Protein AF-U7H402-F1 (afdb_monomer_lite)

Sequence (166 aa):
MFRTLKTGIFAFTALFTFLVVYSQSVSVSAEENVSLPPEVEAINKHPATAKPVNFDSENIDHYRTIAAELGMDYDKSYGYREWADSKRQNEIGIAGHYEMLNFSTEGDPDDQQAMYASMREPHHWESFYFSNHDVTMLYVIKPAEAGRSLVKIIKVERGRVPEIHQ

Radius of gyration: 26.6 Å; chains: 1; bounding box: 79×74×59 Å

Secondary structure (DSSP, 8-state):
-----S-TTSSSHHHHHHHHHHHSS---------PPPHHHHHHHHS-SSS------GGGHHHHHHHHHHTT--TT-EEEHHHHHHHHHHTTTT-TTSEEEEEETTTT-TT-HHHHHHHTTSSSEEEEEEETTTTEEEEEEEEEEGGGEEEEEEEEEEES--S-TT-

Foldseek 3Di:
DDDDDDDPPPPPVVVVVVVVVVVPVPPPPPPVPPPQDPLLVLCQVDQLQEDRADADPVCVVVQQVLQVVLVHGQVDWDWPVRVVVSCVVSVFQPPPQKDWLAWSNHRPPVPPVSVVVQVPDQWTKTWMQRNVSQKIWIWIWGADPPRTIIIHTRGMGGHDDSPSRD

Structure (mmCIF, N/CA/C/O backbone):
data_AF-U7H402-F1
#
_entry.id   AF-U7H402-F1
#
loop_
_atom_site.group_PDB
_atom_site.id
_atom_site.type_symbol
_atom_site.label_atom_id
_atom_site.label_alt_id
_atom_site.label_comp_id
_atom_site.label_asym_id
_atom_site.label_entity_id
_atom_site.label_seq_id
_atom_site.pdbx_PDB_ins_code
_atom_site.Cartn_x
_atom_site.Cartn_y
_atom_site.Cartn_z
_atom_site.occupancy
_atom_site.B_iso_or_equiv
_atom_site.auth_seq_id
_atom_site.auth_comp_id
_atom_site.auth_asym_id
_atom_site.auth_atom_id
_atom_site.pdbx_PDB_model_num
ATOM 1 N N . MET A 1 1 ? -56.990 54.861 -44.022 1.00 43.84 1 MET A N 1
ATOM 2 C CA . MET A 1 1 ? -57.440 54.408 -42.689 1.00 43.84 1 MET A CA 1
ATOM 3 C C . MET A 1 1 ? -57.203 52.900 -42.616 1.00 43.84 1 MET A C 1
ATOM 5 O O . MET A 1 1 ? -57.560 52.223 -43.567 1.00 43.84 1 MET A O 1
ATOM 9 N N . PHE A 1 2 ? -56.507 52.444 -41.566 1.00 41.03 2 PHE A N 1
ATOM 10 C CA . PHE A 1 2 ? -56.063 51.073 -41.234 1.00 41.03 2 PHE A CA 1
ATOM 11 C C . PHE A 1 2 ? -55.115 50.326 -42.199 1.00 41.03 2 PHE A C 1
ATOM 13 O O . PHE A 1 2 ? -55.514 49.506 -43.018 1.00 41.03 2 PHE A O 1
ATOM 20 N N . ARG A 1 3 ? -53.807 50.551 -41.995 1.00 45.31 3 ARG A N 1
ATOM 21 C CA . ARG A 1 3 ? -52.738 49.566 -42.220 1.00 45.31 3 ARG A CA 1
ATOM 22 C C . ARG A 1 3 ? -52.278 49.064 -40.849 1.00 45.31 3 ARG A C 1
ATOM 24 O O . ARG A 1 3 ? -51.600 49.808 -40.153 1.00 45.31 3 ARG A O 1
ATOM 31 N N . THR A 1 4 ? -52.591 47.828 -40.488 1.00 52.97 4 THR A N 1
ATOM 32 C CA . THR A 1 4 ? -51.906 47.102 -39.406 1.00 52.97 4 THR A CA 1
ATOM 33 C C . THR A 1 4 ? -51.978 45.615 -39.702 1.00 52.97 4 THR A C 1
ATOM 35 O O . THR A 1 4 ? -52.892 44.921 -39.277 1.00 52.97 4 THR A O 1
ATOM 38 N N . LEU A 1 5 ? -50.999 45.112 -40.445 1.00 51.28 5 LEU A N 1
ATOM 39 C CA . LEU A 1 5 ? -50.594 43.720 -40.331 1.00 51.28 5 LEU A CA 1
ATOM 40 C C . LEU A 1 5 ? -49.169 43.591 -40.863 1.00 51.28 5 LEU A C 1
ATOM 42 O O . LEU A 1 5 ? -48.853 44.174 -41.897 1.00 51.28 5 LEU A O 1
ATOM 46 N N . LYS A 1 6 ? -48.378 42.756 -40.186 1.00 50.31 6 LYS A N 1
ATOM 47 C CA . LYS A 1 6 ? -47.004 42.332 -40.508 1.00 50.31 6 LYS A CA 1
ATOM 48 C C . LYS A 1 6 ? -45.884 43.214 -39.960 1.00 50.31 6 LYS A C 1
ATOM 50 O O . LYS A 1 6 ? -45.284 43.970 -40.706 1.00 50.31 6 LYS A O 1
ATOM 55 N N . THR A 1 7 ? -45.517 42.961 -38.704 1.00 47.94 7 THR A N 1
ATOM 56 C CA . THR A 1 7 ? -44.094 42.820 -38.308 1.00 47.94 7 THR A CA 1
ATOM 57 C C . THR A 1 7 ? -43.915 42.134 -36.944 1.00 47.94 7 THR A C 1
ATOM 59 O O . THR A 1 7 ? -42.900 42.295 -36.285 1.00 47.94 7 THR A O 1
ATOM 62 N N . GLY A 1 8 ? -44.866 41.294 -36.519 1.00 47.16 8 GLY A N 1
ATOM 63 C CA . GLY A 1 8 ? -44.755 40.491 -35.289 1.00 47.16 8 GLY A CA 1
ATOM 64 C C . GLY A 1 8 ? -43.986 39.172 -35.446 1.00 47.16 8 GLY A C 1
ATOM 65 O O . GLY A 1 8 ? -44.251 38.244 -34.696 1.00 47.16 8 GLY A O 1
ATOM 66 N N . ILE A 1 9 ? -43.107 39.039 -36.448 1.00 50.56 9 ILE A N 1
ATOM 67 C CA . ILE A 1 9 ? -42.429 37.762 -36.773 1.00 50.56 9 ILE A CA 1
ATOM 68 C C . ILE A 1 9 ? -40.892 37.870 -36.712 1.00 50.56 9 ILE A C 1
ATOM 70 O O . ILE A 1 9 ? -40.208 36.856 -36.713 1.00 50.56 9 ILE A O 1
ATOM 74 N N . PHE A 1 10 ? -40.317 39.069 -36.567 1.00 45.28 10 PHE A N 1
ATOM 75 C CA . PHE A 1 10 ? -38.852 39.229 -36.575 1.00 45.28 10 PHE A CA 1
ATOM 76 C C . PHE A 1 10 ? -38.174 39.227 -35.198 1.00 45.28 10 PHE A C 1
ATOM 78 O O . PHE A 1 10 ? -36.953 39.152 -35.134 1.00 45.28 10 PHE A O 1
ATOM 85 N N . ALA A 1 11 ? -38.926 39.268 -34.095 1.00 46.28 11 ALA A N 1
ATOM 86 C CA . ALA A 1 11 ? -38.333 39.303 -32.753 1.00 46.28 11 ALA A CA 1
ATOM 87 C C . ALA A 1 11 ? -38.105 37.913 -32.127 1.00 46.28 11 ALA A C 1
ATOM 89 O O . ALA A 1 11 ? -37.364 37.800 -31.156 1.00 46.28 11 ALA A O 1
ATOM 90 N N . PHE A 1 12 ? -38.711 36.850 -32.668 1.00 44.12 12 PHE A N 1
ATOM 91 C CA . PHE A 1 12 ? -38.660 35.520 -32.042 1.00 44.12 12 PHE A CA 1
ATOM 92 C C . PHE A 1 12 ? -37.493 34.642 -32.516 1.00 44.12 12 PHE A C 1
ATOM 94 O O . PHE A 1 12 ? -37.077 33.734 -31.804 1.00 44.12 12 PHE A O 1
ATOM 101 N N . THR A 1 13 ? -36.919 34.916 -33.688 1.00 46.34 13 THR A N 1
ATOM 102 C CA . THR A 1 13 ? -35.837 34.100 -34.264 1.00 46.34 13 THR A CA 1
ATOM 103 C C . THR A 1 13 ? -34.435 34.512 -33.817 1.00 46.34 13 THR A C 1
ATOM 105 O O . THR A 1 13 ? -33.534 33.683 -33.878 1.00 46.34 13 THR A O 1
ATOM 108 N N . ALA A 1 14 ? -34.234 35.734 -33.314 1.00 46.38 14 ALA A N 1
ATOM 109 C CA . ALA A 1 14 ? -32.926 36.176 -32.816 1.00 46.38 14 ALA A CA 1
ATOM 110 C C . ALA A 1 14 ? -32.621 35.687 -31.386 1.00 46.38 14 ALA A C 1
ATOM 112 O O . ALA A 1 14 ? -31.459 35.515 -31.030 1.00 46.38 14 ALA A O 1
ATOM 113 N N . LEU A 1 15 ? -33.651 35.427 -30.570 1.00 44.62 15 LEU A N 1
ATOM 114 C CA . LEU A 1 15 ? -33.463 34.972 -29.188 1.00 44.62 15 LEU A CA 1
ATOM 115 C C . LEU A 1 15 ? -33.188 33.459 -29.098 1.00 44.62 15 LEU A C 1
ATOM 117 O O . LEU A 1 15 ? -32.537 33.002 -28.164 1.00 44.62 15 LEU A O 1
ATOM 121 N N . PHE A 1 16 ? -33.641 32.679 -30.086 1.00 44.91 16 PHE A N 1
ATOM 122 C CA . PHE A 1 16 ? -33.483 31.221 -30.078 1.00 44.91 16 PHE A CA 1
ATOM 123 C C . PHE A 1 16 ? -32.105 30.761 -30.577 1.00 44.91 16 PHE A C 1
ATOM 125 O O . PHE A 1 16 ? -31.558 29.786 -30.070 1.00 44.91 16 PHE A O 1
ATOM 132 N N . THR A 1 17 ? -31.485 31.481 -31.515 1.00 47.12 17 THR A N 1
ATOM 133 C CA . THR A 1 17 ? -30.129 31.164 -31.996 1.00 47.12 17 THR A CA 1
ATOM 134 C C . THR A 1 17 ? -29.039 31.546 -30.999 1.00 47.12 17 THR A C 1
ATOM 136 O O . THR A 1 17 ? -28.013 30.873 -30.952 1.00 47.12 17 THR A O 1
ATOM 139 N N . PHE A 1 18 ? -29.266 32.545 -30.140 1.00 43.88 18 PHE A N 1
ATOM 140 C CA . PHE A 1 18 ? -28.313 32.877 -29.076 1.00 43.88 18 PHE A CA 1
ATOM 141 C C . PHE A 1 18 ? -28.279 31.819 -27.962 1.00 43.88 18 PHE A C 1
ATOM 143 O O . PHE A 1 18 ? -27.220 31.563 -27.394 1.00 43.88 18 PHE A O 1
ATOM 150 N N . LEU A 1 19 ? -29.405 31.144 -27.693 1.00 44.47 19 LEU A N 1
ATOM 151 C CA . LEU A 1 19 ? -29.459 30.061 -26.705 1.00 44.47 19 LEU A CA 1
ATOM 152 C C . LEU A 1 19 ? -28.814 28.763 -27.210 1.00 44.47 19 LEU A C 1
ATOM 154 O O . LEU A 1 19 ? -28.164 28.065 -26.436 1.00 44.47 19 LEU A O 1
ATOM 158 N N . VAL A 1 20 ? -28.928 28.457 -28.507 1.00 48.69 20 VAL A N 1
ATOM 159 C CA . VAL A 1 20 ? -28.306 27.250 -29.079 1.00 48.69 20 VAL A CA 1
ATOM 160 C C . VAL A 1 20 ? -26.780 27.387 -29.136 1.00 48.69 20 VAL A C 1
ATOM 162 O O . VAL A 1 20 ? -26.079 26.436 -28.794 1.00 48.69 20 VAL A O 1
ATOM 165 N N . VAL A 1 21 ? -26.248 28.574 -29.453 1.00 46.25 21 VAL A N 1
ATOM 166 C CA . VAL A 1 21 ? -24.789 28.802 -29.510 1.00 46.25 21 VAL A CA 1
ATOM 167 C C . VAL A 1 21 ? -24.144 28.824 -28.116 1.00 46.25 21 VAL A C 1
ATOM 169 O O . VAL A 1 21 ? -23.007 28.386 -27.976 1.00 46.25 21 VAL A O 1
ATOM 172 N N . TYR A 1 22 ? -24.867 29.236 -27.067 1.00 43.47 22 TYR A N 1
ATOM 173 C CA . TYR A 1 22 ? -24.371 29.138 -25.685 1.00 43.47 22 TYR A CA 1
ATOM 174 C C . TYR A 1 22 ? -24.471 27.721 -25.097 1.00 43.47 22 TYR A C 1
ATOM 176 O O . TYR A 1 22 ? -23.743 27.387 -24.168 1.00 43.47 22 TYR A O 1
ATOM 184 N N . SER A 1 23 ? -25.353 26.873 -25.638 1.00 42.12 23 SER A N 1
ATOM 185 C CA . SER A 1 23 ? -25.500 25.482 -25.183 1.00 42.12 23 SER A CA 1
ATOM 186 C C . SER A 1 23 ? -24.446 24.522 -25.750 1.00 42.12 23 SER A C 1
ATOM 188 O O . SER A 1 23 ? -24.319 23.408 -25.253 1.00 42.12 23 SER A O 1
ATOM 190 N N . GLN A 1 24 ? -23.676 24.940 -26.763 1.00 40.41 24 GLN A N 1
ATOM 191 C CA . GLN A 1 24 ? -22.665 24.098 -27.423 1.00 40.41 24 GLN A CA 1
ATOM 192 C C . GLN A 1 24 ? -21.211 24.446 -27.069 1.00 40.41 24 GLN A C 1
ATOM 194 O O . GLN A 1 24 ? -20.292 23.814 -27.578 1.00 40.41 24 GLN A O 1
ATOM 199 N N . SER A 1 25 ? -20.976 25.402 -26.169 1.00 41.66 25 SER A N 1
ATOM 200 C CA . SER A 1 25 ? -19.637 25.718 -25.646 1.00 41.66 25 SER A CA 1
ATOM 201 C C . SER A 1 25 ? -19.358 25.128 -24.258 1.00 41.66 25 SER A C 1
ATOM 203 O O . SER A 1 25 ? -18.283 25.346 -23.707 1.00 41.66 25 SER A O 1
ATOM 205 N N . VAL A 1 26 ? -20.275 24.316 -23.720 1.00 42.66 26 VAL A N 1
ATOM 206 C CA . VAL A 1 26 ? -20.035 23.468 -22.538 1.00 42.66 26 VAL A CA 1
ATOM 207 C C . VAL A 1 26 ? -20.035 21.998 -22.958 1.00 42.66 26 VAL A C 1
ATOM 209 O O . VAL A 1 26 ? -20.666 21.141 -22.355 1.00 42.66 26 VAL A O 1
ATOM 212 N N . SER A 1 27 ? -19.299 21.681 -24.018 1.00 39.09 27 SER A N 1
ATOM 213 C CA . SER A 1 27 ? -18.596 20.403 -24.057 1.00 39.09 27 SER A CA 1
ATOM 214 C C . SER A 1 27 ? -17.209 20.685 -23.516 1.00 39.09 27 SER A C 1
ATOM 216 O O . SER A 1 27 ? -16.236 20.820 -24.253 1.00 39.09 27 SER A O 1
ATOM 218 N N . VAL A 1 28 ? -17.155 20.846 -22.193 1.00 37.97 28 VAL A N 1
ATOM 219 C CA . VAL A 1 28 ? -15.931 20.651 -21.430 1.00 37.97 28 VAL A CA 1
ATOM 220 C C . VAL A 1 28 ? -15.570 19.187 -21.654 1.00 37.97 28 VAL A C 1
ATOM 222 O O . VAL A 1 28 ? -15.952 18.306 -20.899 1.00 37.97 28 VAL A O 1
ATOM 225 N N . SER A 1 29 ? -14.849 18.930 -22.742 1.00 41.25 29 SER A N 1
ATOM 226 C CA . SER A 1 29 ? -13.904 17.828 -22.820 1.00 41.25 29 SER A CA 1
ATOM 227 C C . SER A 1 29 ? -12.760 18.163 -21.862 1.00 41.25 29 SER A C 1
ATOM 229 O O . SER A 1 29 ? -11.624 18.374 -22.272 1.00 41.25 29 SER A O 1
ATOM 231 N N . ALA A 1 30 ? -13.081 18.264 -20.574 1.00 41.62 30 ALA A N 1
ATOM 232 C CA . ALA A 1 30 ? -12.185 17.778 -19.557 1.00 41.62 30 ALA A CA 1
ATOM 233 C C . ALA A 1 30 ? -12.470 16.274 -19.490 1.00 41.62 30 ALA A C 1
ATOM 235 O O . ALA A 1 30 ? -13.040 15.773 -18.531 1.00 41.62 30 ALA A O 1
ATOM 236 N N . GLU A 1 31 ? -12.015 15.539 -20.506 1.00 42.56 31 GLU A N 1
ATOM 237 C CA . GLU A 1 31 ? -11.135 14.438 -20.139 1.00 42.56 31 GLU A CA 1
ATOM 238 C C . GLU A 1 31 ? -9.963 15.137 -19.457 1.00 42.56 31 GLU A C 1
ATOM 240 O O . GLU A 1 31 ? -8.989 15.565 -20.080 1.00 42.56 31 GLU A O 1
ATOM 245 N N . GLU A 1 32 ? -10.151 15.417 -18.168 1.00 43.22 32 GLU A N 1
ATOM 246 C CA . GLU A 1 32 ? -9.051 15.603 -17.263 1.00 43.22 32 GLU A CA 1
ATOM 247 C C . GLU A 1 32 ? -8.252 14.328 -17.496 1.00 43.22 32 GLU A C 1
ATOM 249 O O . GLU A 1 32 ? -8.683 13.233 -17.142 1.00 43.22 32 GLU A O 1
ATOM 254 N N . ASN A 1 33 ? -7.163 14.437 -18.259 1.00 43.97 33 ASN A N 1
ATOM 255 C CA . ASN A 1 33 ? -6.127 13.430 -18.231 1.00 43.97 33 ASN A CA 1
ATOM 256 C C . ASN A 1 33 ? -5.675 13.462 -16.780 1.00 43.97 33 ASN A C 1
ATOM 258 O O . ASN A 1 33 ? -4.780 14.236 -16.430 1.00 43.97 33 ASN A O 1
ATOM 262 N N . VAL A 1 34 ? -6.371 12.719 -15.920 1.00 52.44 34 VAL A N 1
ATOM 263 C CA . VAL A 1 34 ? -5.950 12.524 -14.555 1.00 52.44 34 VAL A CA 1
ATOM 264 C C . VAL A 1 34 ? -4.708 11.682 -14.712 1.00 52.44 34 VAL A C 1
ATOM 266 O O . VAL A 1 34 ? -4.757 10.467 -14.894 1.00 52.44 34 VAL A O 1
ATOM 269 N N . SER A 1 35 ? -3.585 12.389 -14.823 1.00 65.62 35 SER A N 1
ATOM 270 C CA . SER A 1 35 ? -2.279 11.785 -14.953 1.00 65.62 35 SER A CA 1
ATOM 271 C C . SER A 1 35 ? -2.174 10.806 -13.805 1.00 65.62 35 SER A C 1
ATOM 273 O O . SER A 1 35 ? -2.325 11.194 -12.642 1.00 65.62 35 SER A O 1
ATOM 275 N N . LEU A 1 36 ? -1.951 9.539 -14.144 1.00 68.94 36 LEU A N 1
ATOM 276 C CA . LEU A 1 36 ? -1.727 8.510 -13.149 1.00 68.94 36 LEU A CA 1
ATOM 277 C C . LEU A 1 36 ? -0.650 9.007 -12.175 1.00 68.94 36 LEU A C 1
ATOM 279 O O . LEU A 1 36 ? 0.299 9.678 -12.606 1.00 68.94 36 LEU A O 1
ATOM 283 N N . PRO A 1 37 ? -0.768 8.697 -10.873 1.00 76.81 37 PRO A N 1
ATOM 284 C CA . PRO A 1 37 ? 0.314 8.962 -9.947 1.00 76.81 37 P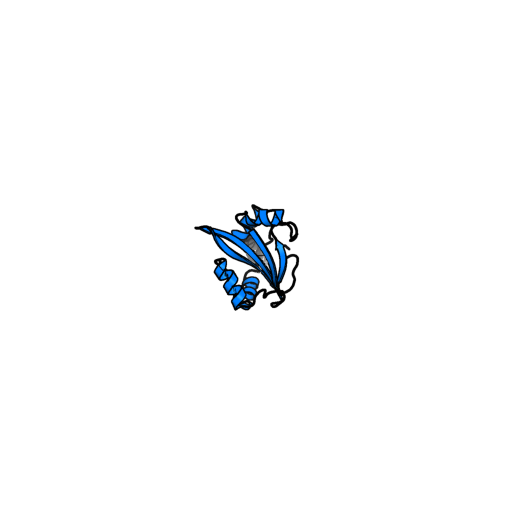RO A CA 1
ATOM 285 C C . PRO A 1 37 ? 1.617 8.389 -10.521 1.00 76.81 37 PRO A C 1
ATOM 287 O O . PRO A 1 37 ? 1.584 7.281 -11.068 1.00 76.81 37 PRO A O 1
ATOM 290 N N . PRO A 1 38 ? 2.764 9.080 -10.390 1.00 79.38 38 PRO A N 1
ATOM 291 C CA . PRO A 1 38 ? 4.028 8.625 -10.971 1.00 79.38 38 PRO A CA 1
ATOM 292 C C . PRO A 1 38 ? 4.390 7.188 -10.580 1.00 79.38 38 PRO A C 1
ATOM 294 O O . PRO A 1 38 ? 5.004 6.460 -11.353 1.00 79.38 38 PRO A O 1
ATOM 297 N N . GLU A 1 39 ? 3.982 6.760 -9.382 1.00 76.81 39 GLU A N 1
ATOM 298 C CA . GLU A 1 39 ? 4.140 5.383 -8.927 1.00 76.81 39 GLU A CA 1
ATOM 299 C C . GLU A 1 39 ? 3.309 4.376 -9.734 1.00 76.81 39 GLU A C 1
ATOM 301 O O . GLU A 1 39 ? 3.815 3.314 -10.082 1.00 76.81 39 GLU A O 1
ATOM 306 N N . VAL A 1 40 ? 2.060 4.710 -10.062 1.00 75.62 40 VAL A N 1
ATOM 307 C CA . VAL A 1 40 ? 1.179 3.861 -10.876 1.00 75.62 40 VAL A CA 1
ATOM 308 C C . VAL A 1 40 ? 1.676 3.809 -12.319 1.00 75.62 40 VAL A C 1
ATOM 310 O O . VAL A 1 40 ? 1.728 2.735 -12.913 1.00 75.62 40 VAL A O 1
ATOM 313 N N . GLU A 1 41 ? 2.103 4.947 -12.873 1.00 77.31 41 GLU A N 1
ATOM 314 C CA . GLU A 1 41 ? 2.706 4.997 -14.208 1.00 77.31 41 GLU A CA 1
ATOM 315 C C . GLU A 1 41 ? 3.973 4.129 -14.278 1.00 77.31 41 GLU A C 1
ATOM 317 O O . GLU A 1 41 ? 4.146 3.355 -15.220 1.00 77.31 41 GLU A O 1
ATOM 322 N N . ALA A 1 42 ? 4.836 4.197 -13.258 1.00 70.88 42 ALA A N 1
ATOM 323 C CA . ALA A 1 42 ? 6.056 3.397 -13.188 1.00 70.88 42 ALA A CA 1
ATOM 324 C C . ALA A 1 42 ? 5.773 1.889 -13.101 1.00 70.88 42 ALA A C 1
ATOM 326 O O . ALA A 1 42 ? 6.407 1.123 -13.832 1.00 70.88 42 ALA A O 1
ATOM 327 N N . ILE A 1 43 ? 4.807 1.476 -12.270 1.00 71.25 43 ILE A N 1
ATOM 328 C CA . ILE A 1 43 ? 4.354 0.078 -12.175 1.00 71.25 43 ILE A CA 1
ATOM 329 C C . ILE A 1 43 ? 3.834 -0.406 -13.535 1.00 71.25 43 ILE A C 1
ATOM 331 O O . ILE A 1 43 ? 4.219 -1.471 -14.008 1.00 71.25 43 ILE A O 1
ATOM 335 N N . ASN A 1 44 ? 2.999 0.395 -14.201 1.00 71.50 44 ASN A N 1
ATOM 336 C CA . ASN A 1 44 ? 2.375 0.006 -15.467 1.00 71.50 44 ASN A CA 1
ATOM 337 C C . ASN A 1 44 ? 3.351 0.024 -16.655 1.00 71.50 44 ASN A C 1
ATOM 339 O O . ASN A 1 44 ? 3.134 -0.680 -17.640 1.00 71.50 44 ASN A O 1
ATOM 343 N N . LYS A 1 45 ? 4.436 0.803 -16.577 1.00 67.94 45 LYS A N 1
ATOM 344 C CA . LYS A 1 45 ? 5.488 0.865 -17.604 1.00 67.94 45 LYS A CA 1
ATOM 345 C C . LYS A 1 45 ? 6.464 -0.310 -17.533 1.00 67.94 45 LYS A C 1
ATOM 347 O O . LYS A 1 45 ? 6.999 -0.726 -18.561 1.00 67.94 45 LYS A O 1
ATOM 352 N N . HIS A 1 46 ? 6.707 -0.822 -16.332 1.00 59.00 46 HIS A N 1
ATOM 353 C CA . HIS A 1 46 ? 7.590 -1.954 -16.080 1.00 59.00 46 HIS A CA 1
ATOM 354 C C . HIS A 1 46 ? 6.853 -2.991 -15.231 1.00 59.00 46 HIS A C 1
ATOM 356 O O . HIS A 1 46 ? 7.200 -3.168 -14.068 1.00 59.00 46 HIS A O 1
ATOM 362 N N . PRO A 1 47 ? 5.816 -3.656 -15.771 1.00 56.31 47 PRO A N 1
ATOM 363 C CA . PRO A 1 47 ? 5.139 -4.695 -15.025 1.00 56.31 47 PRO A CA 1
ATOM 364 C C . PRO A 1 47 ? 6.102 -5.880 -14.902 1.00 56.31 47 PRO A C 1
ATOM 366 O O . PRO A 1 47 ? 6.203 -6.687 -15.830 1.00 56.31 47 PRO A O 1
ATOM 369 N N . ALA A 1 48 ? 6.821 -6.000 -13.780 1.00 49.72 48 ALA A N 1
ATOM 370 C CA . ALA A 1 48 ? 7.320 -7.299 -13.336 1.00 49.72 48 ALA A CA 1
ATOM 371 C C . ALA A 1 48 ? 6.111 -8.211 -13.292 1.00 49.72 48 ALA A C 1
ATOM 373 O O . ALA A 1 48 ? 5.330 -8.125 -12.347 1.00 49.72 48 ALA A O 1
ATOM 374 N N . THR A 1 49 ? 5.934 -9.047 -14.316 1.00 49.75 49 THR A N 1
ATOM 375 C CA . THR A 1 49 ? 5.109 -10.254 -14.224 1.00 49.75 49 THR A CA 1
ATOM 376 C C . THR A 1 49 ? 3.762 -10.018 -13.541 1.00 49.75 49 THR A C 1
ATOM 378 O O . THR A 1 49 ? 3.391 -10.772 -12.659 1.00 49.75 49 THR A O 1
ATOM 381 N N . ALA A 1 50 ? 3.066 -8.917 -13.821 1.00 55.28 50 ALA A N 1
ATOM 382 C CA . ALA A 1 50 ? 1.828 -8.614 -13.122 1.00 55.28 50 ALA A CA 1
ATOM 383 C C . ALA A 1 50 ? 0.879 -7.808 -13.995 1.00 55.28 50 ALA A C 1
ATOM 385 O O . ALA A 1 50 ? 1.296 -7.005 -14.833 1.00 55.28 50 ALA A O 1
ATOM 386 N N . LYS A 1 51 ? -0.422 -8.026 -13.781 1.00 58.91 51 LYS A N 1
ATOM 387 C CA . LYS A 1 51 ? -1.462 -7.204 -14.395 1.00 58.91 51 LYS A CA 1
ATOM 388 C C . LYS A 1 51 ? -1.222 -5.732 -14.024 1.00 58.91 51 LYS A C 1
ATOM 390 O O . LYS A 1 51 ? -0.863 -5.460 -12.874 1.00 58.91 51 LYS A O 1
ATOM 395 N N . PRO A 1 52 ? -1.452 -4.787 -14.954 1.00 64.06 52 PRO A N 1
ATOM 396 C CA . PRO A 1 52 ? -1.423 -3.367 -14.642 1.00 64.06 52 PRO A CA 1
ATOM 397 C C . PRO A 1 52 ? -2.262 -3.050 -13.400 1.00 64.06 52 PRO A C 1
ATOM 399 O O . PRO A 1 52 ? -3.311 -3.654 -13.153 1.00 64.06 52 PRO A O 1
ATOM 402 N N . VAL A 1 53 ? -1.808 -2.086 -12.613 1.00 71.75 53 VAL A N 1
ATOM 403 C CA . VAL A 1 53 ? -2.624 -1.511 -11.550 1.00 71.75 53 VAL A CA 1
ATOM 404 C C . VAL A 1 53 ? -3.594 -0.550 -12.227 1.00 71.75 53 VAL A C 1
ATOM 406 O O . VAL A 1 53 ? -3.176 0.496 -12.731 1.00 71.75 53 VAL A O 1
ATOM 409 N N . ASN A 1 54 ? -4.884 -0.900 -12.262 1.00 72.19 54 ASN A N 1
ATOM 410 C CA . ASN A 1 54 ? -5.906 0.107 -12.530 1.00 72.19 54 ASN A CA 1
ATOM 411 C C . ASN A 1 54 ? -5.884 1.098 -11.366 1.00 72.19 54 ASN A C 1
ATOM 413 O O . ASN A 1 54 ? -5.771 0.670 -10.221 1.00 72.19 54 ASN A O 1
ATOM 417 N N . PHE A 1 55 ? -5.976 2.394 -11.620 1.00 74.38 55 PHE A N 1
ATOM 418 C CA . PHE A 1 55 ? -6.018 3.414 -10.581 1.00 74.38 55 PHE A CA 1
ATOM 419 C C . PHE A 1 55 ? -7.180 4.344 -10.865 1.00 74.38 55 PHE A C 1
ATOM 421 O O . PHE A 1 55 ? -7.159 5.097 -11.834 1.00 74.38 55 PHE A O 1
ATOM 428 N N . ASP A 1 56 ? -8.181 4.268 -9.997 1.00 79.81 56 ASP A N 1
ATOM 429 C CA . ASP A 1 56 ? -9.320 5.163 -10.044 1.00 79.81 56 ASP A CA 1
ATOM 430 C C . ASP A 1 56 ? -9.003 6.406 -9.214 1.00 79.81 56 ASP A C 1
ATOM 432 O O . ASP A 1 56 ? -8.985 6.367 -7.978 1.00 79.81 56 ASP A O 1
ATOM 436 N N . SER A 1 57 ? -8.699 7.496 -9.910 1.00 80.44 57 SER A N 1
ATOM 437 C CA . SER A 1 57 ? -8.424 8.785 -9.291 1.00 80.44 57 SER A CA 1
ATOM 438 C C . SER A 1 57 ? -9.641 9.409 -8.616 1.00 80.44 57 SER A C 1
ATOM 440 O O . SER A 1 57 ? -9.466 10.250 -7.735 1.00 80.44 57 SER A O 1
ATOM 442 N N . GLU A 1 58 ? -10.858 9.010 -8.993 1.00 85.94 58 GLU A N 1
ATOM 443 C CA . GLU A 1 58 ? -12.091 9.529 -8.394 1.00 85.94 58 GLU A CA 1
ATOM 444 C C . GLU A 1 58 ? -12.253 9.038 -6.944 1.00 85.94 58 GLU A C 1
ATOM 446 O O . GLU A 1 58 ? -12.851 9.722 -6.115 1.00 85.94 58 GLU A O 1
ATOM 451 N N . ASN A 1 59 ? -11.620 7.910 -6.594 1.00 88.12 59 ASN A N 1
ATOM 452 C CA . ASN A 1 59 ? -11.673 7.312 -5.256 1.00 88.12 59 ASN A CA 1
ATOM 453 C C . ASN A 1 59 ? -10.547 7.769 -4.314 1.00 88.12 59 ASN A C 1
ATOM 455 O O . ASN A 1 59 ? -10.424 7.241 -3.209 1.00 88.12 59 ASN A O 1
ATOM 459 N N . ILE A 1 60 ? -9.723 8.754 -4.689 1.00 90.38 60 ILE A N 1
ATOM 460 C CA . ILE A 1 60 ? -8.604 9.203 -3.839 1.00 90.38 60 ILE A CA 1
ATOM 461 C C . ILE A 1 60 ? -9.084 9.662 -2.457 1.00 90.38 60 ILE A C 1
ATOM 463 O O . ILE A 1 60 ? -8.471 9.310 -1.449 1.00 90.38 60 ILE A O 1
ATOM 467 N N . ASP A 1 61 ? -10.175 10.425 -2.385 1.00 93.19 61 ASP A N 1
ATOM 468 C CA . ASP A 1 61 ? -10.692 10.904 -1.098 1.00 93.19 61 ASP A CA 1
ATOM 469 C C . ASP A 1 61 ? -11.219 9.755 -0.230 1.00 93.19 61 ASP A C 1
ATOM 471 O O . ASP A 1 61 ? -11.005 9.751 0.982 1.00 93.19 61 ASP A O 1
ATOM 475 N N . HIS A 1 62 ? -11.806 8.729 -0.852 1.00 93.00 62 HIS A N 1
ATOM 476 C CA . HIS A 1 62 ? -12.192 7.488 -0.176 1.00 93.00 62 HIS A CA 1
ATOM 477 C C . HIS A 1 62 ? -10.970 6.750 0.388 1.00 93.00 62 HIS A C 1
ATOM 479 O O . HIS A 1 62 ? -10.947 6.396 1.571 1.00 93.00 62 HIS A O 1
ATOM 485 N N . TYR A 1 63 ? -9.900 6.612 -0.401 1.00 93.50 63 TYR A N 1
ATOM 486 C CA . TYR A 1 63 ? -8.649 6.011 0.066 1.00 93.50 63 TYR A CA 1
ATOM 487 C C . TYR A 1 63 ? -8.028 6.794 1.232 1.00 93.50 63 TYR A C 1
ATOM 489 O O . TYR A 1 63 ? -7.570 6.191 2.206 1.00 93.50 63 TYR A O 1
ATOM 497 N N . ARG A 1 64 ? -8.046 8.134 1.173 1.00 96.12 64 ARG A N 1
ATOM 498 C CA . ARG A 1 64 ? -7.596 9.002 2.275 1.00 96.12 64 ARG A CA 1
ATOM 499 C C . ARG A 1 64 ? -8.394 8.754 3.545 1.00 96.12 64 ARG A C 1
ATOM 501 O O . ARG A 1 64 ? -7.793 8.632 4.611 1.00 96.12 64 ARG A O 1
ATOM 508 N N . THR A 1 65 ? -9.721 8.665 3.442 1.00 97.25 65 THR A N 1
ATOM 509 C CA . THR A 1 65 ? -10.591 8.388 4.590 1.00 97.25 65 THR A CA 1
ATOM 510 C C . THR A 1 65 ? -10.236 7.056 5.244 1.00 97.25 65 THR A C 1
ATOM 512 O O . THR A 1 65 ? -9.967 7.036 6.444 1.00 97.25 65 THR A O 1
ATOM 515 N N . ILE A 1 66 ? -10.137 5.966 4.476 1.00 96.25 66 ILE A N 1
ATOM 516 C CA . ILE A 1 66 ? -9.814 4.651 5.050 1.00 96.25 66 ILE A CA 1
ATOM 517 C C . ILE A 1 66 ? -8.398 4.637 5.645 1.00 96.25 66 ILE A C 1
ATOM 519 O O . ILE A 1 66 ? -8.196 4.110 6.737 1.00 96.25 66 ILE A O 1
ATOM 523 N N . ALA A 1 67 ? -7.407 5.233 4.974 1.00 96.50 67 ALA A N 1
ATOM 524 C CA . ALA A 1 67 ? -6.050 5.314 5.515 1.00 96.50 67 ALA A CA 1
ATOM 525 C C . ALA A 1 67 ? -6.014 6.075 6.852 1.00 96.50 67 ALA A C 1
ATOM 527 O O . ALA A 1 67 ? -5.382 5.608 7.800 1.00 96.50 67 ALA A O 1
ATOM 528 N N . ALA A 1 68 ? -6.738 7.193 6.954 1.00 97.69 68 ALA A N 1
ATOM 529 C CA . ALA A 1 68 ? -6.833 7.979 8.182 1.00 97.69 68 ALA A CA 1
ATOM 530 C C . ALA A 1 68 ? -7.499 7.199 9.328 1.00 97.69 68 ALA A C 1
ATOM 532 O O . ALA A 1 68 ? -7.040 7.281 10.467 1.00 97.69 68 ALA A O 1
ATOM 533 N N . GLU A 1 69 ? -8.527 6.396 9.036 1.00 96.75 69 GLU A N 1
ATOM 534 C CA . GLU A 1 69 ? -9.168 5.501 10.013 1.00 96.75 69 GLU A CA 1
ATOM 535 C C . GLU A 1 69 ? -8.203 4.435 10.556 1.00 96.75 69 GLU A C 1
ATOM 537 O O . GLU A 1 69 ? -8.322 4.021 11.707 1.00 96.75 69 GLU A O 1
ATOM 542 N N . LEU A 1 70 ? -7.211 4.036 9.756 1.00 96.12 70 LEU A N 1
ATOM 543 C CA . LEU A 1 70 ? -6.120 3.146 10.162 1.00 96.12 70 LEU A CA 1
ATOM 544 C C . LEU A 1 70 ? -4.960 3.888 10.856 1.00 96.12 70 LEU A C 1
ATOM 546 O O . LEU A 1 70 ? -3.926 3.283 11.129 1.00 96.12 70 LEU A O 1
ATOM 550 N N . GLY A 1 71 ? -5.075 5.196 11.103 1.00 96.62 71 GLY A N 1
ATOM 551 C CA . GLY A 1 71 ? -3.989 6.008 11.661 1.00 96.62 71 GLY A CA 1
ATOM 552 C C . GLY A 1 71 ? -2.809 6.197 10.699 1.00 96.62 71 GLY A C 1
ATOM 553 O O . GLY A 1 71 ? -1.667 6.375 11.135 1.00 96.62 71 GLY A O 1
ATOM 554 N N . MET A 1 72 ? -3.072 6.130 9.393 1.00 96.62 72 MET A N 1
ATOM 555 C CA . MET A 1 72 ? -2.111 6.345 8.314 1.00 96.62 72 MET A CA 1
ATOM 556 C C . MET A 1 72 ? -2.480 7.585 7.485 1.00 96.62 72 MET A C 1
ATOM 558 O O . MET A 1 72 ? -3.587 8.105 7.543 1.00 96.62 72 MET A O 1
ATOM 562 N N . ASP A 1 73 ? -1.525 8.065 6.703 1.00 96.56 73 ASP A N 1
ATOM 563 C CA . ASP A 1 73 ? -1.645 9.180 5.775 1.00 96.56 73 ASP A CA 1
ATOM 564 C C . ASP A 1 73 ? -1.428 8.621 4.369 1.00 96.56 73 ASP A C 1
ATOM 566 O O . ASP A 1 73 ? -0.343 8.140 4.033 1.00 96.56 73 ASP A O 1
ATOM 570 N N . TYR A 1 74 ? -2.488 8.645 3.566 1.00 95.00 74 TYR A N 1
ATOM 571 C CA . TYR A 1 74 ? -2.479 8.113 2.209 1.00 95.00 74 TYR A CA 1
ATOM 572 C C . TYR A 1 74 ? -1.493 8.852 1.292 1.00 95.00 74 TYR A C 1
ATOM 574 O O . TYR A 1 74 ? -0.810 8.223 0.484 1.00 95.00 74 TYR A O 1
ATOM 582 N N . ASP A 1 75 ? -1.377 10.177 1.423 1.00 94.31 75 ASP A N 1
ATOM 583 C CA . ASP A 1 75 ? -0.556 10.992 0.521 1.00 94.31 75 ASP A CA 1
ATOM 584 C C . ASP A 1 75 ? 0.945 10.903 0.864 1.00 94.31 75 ASP A C 1
ATOM 586 O O . ASP A 1 75 ? 1.816 11.315 0.085 1.00 94.31 75 ASP A O 1
ATOM 590 N N . LYS A 1 76 ? 1.276 10.330 2.025 1.00 94.50 76 LYS A N 1
ATOM 591 C CA . LYS A 1 76 ? 2.638 10.238 2.538 1.00 94.50 76 LYS A CA 1
ATOM 592 C C . LYS A 1 76 ? 3.444 9.116 1.882 1.00 94.50 76 LYS A C 1
ATOM 594 O O . LYS A 1 76 ? 3.008 7.979 1.728 1.00 94.50 76 LYS A O 1
ATOM 599 N N . SER A 1 77 ? 4.702 9.431 1.571 1.00 94.69 77 SER A N 1
ATOM 600 C CA . SER A 1 77 ? 5.739 8.426 1.311 1.00 94.69 77 SER A CA 1
ATOM 601 C C . SER A 1 77 ? 6.513 8.151 2.597 1.00 94.69 77 SER A C 1
ATOM 603 O O . SER A 1 77 ? 7.199 9.030 3.117 1.00 94.69 77 SER A O 1
ATOM 605 N N . TYR A 1 78 ? 6.406 6.931 3.103 1.00 94.56 78 TYR A N 1
ATOM 606 C CA . TYR A 1 78 ? 7.012 6.489 4.353 1.00 94.56 78 TYR A CA 1
ATOM 607 C C . TYR A 1 78 ? 8.410 5.941 4.124 1.00 94.56 78 TYR A C 1
ATOM 609 O O . TYR A 1 78 ? 8.643 5.236 3.146 1.00 94.56 78 TYR A O 1
ATOM 617 N N . GLY A 1 79 ? 9.327 6.140 5.070 1.00 94.12 79 GLY A N 1
ATOM 618 C CA . GLY A 1 79 ? 10.484 5.244 5.159 1.00 94.12 79 GLY A CA 1
ATOM 619 C C . GLY A 1 79 ? 10.033 3.832 5.550 1.00 94.12 79 GLY A C 1
ATOM 620 O O . GLY A 1 79 ? 9.123 3.695 6.358 1.00 94.12 79 GLY A O 1
ATOM 621 N N . TYR A 1 80 ? 10.681 2.768 5.063 1.00 89.75 80 TYR A N 1
ATOM 622 C CA . TYR A 1 80 ? 10.255 1.389 5.384 1.00 89.75 80 TYR A CA 1
ATOM 623 C C . TYR A 1 80 ? 10.118 1.108 6.896 1.00 89.75 80 TYR A C 1
ATOM 625 O O . TYR A 1 80 ? 9.179 0.451 7.342 1.00 89.75 80 TYR A O 1
ATOM 633 N N . ARG A 1 81 ? 11.034 1.644 7.716 1.00 90.56 81 ARG A N 1
ATOM 634 C CA . ARG A 1 81 ? 10.944 1.527 9.181 1.00 90.56 81 ARG A CA 1
ATOM 635 C C . ARG A 1 81 ? 9.719 2.246 9.739 1.00 90.56 81 ARG A C 1
ATOM 637 O O . ARG A 1 81 ? 9.004 1.682 10.553 1.00 90.56 81 ARG A O 1
ATOM 644 N N . GLU A 1 82 ? 9.494 3.471 9.283 1.00 95.00 82 GLU A N 1
ATOM 645 C CA . GLU A 1 82 ? 8.354 4.289 9.686 1.00 95.00 82 GLU A CA 1
ATOM 646 C C . GLU A 1 82 ? 7.031 3.622 9.297 1.00 95.00 82 GLU A C 1
ATOM 648 O O . GLU A 1 82 ? 6.130 3.537 10.119 1.00 95.00 82 GLU A O 1
ATOM 653 N N . TRP A 1 83 ? 6.954 3.063 8.088 1.00 94.12 83 TRP A N 1
ATOM 654 C CA . TRP A 1 83 ? 5.832 2.256 7.616 1.00 94.12 83 TRP A CA 1
ATOM 655 C C . TRP A 1 83 ? 5.527 1.087 8.562 1.00 94.12 83 TRP A C 1
ATOM 657 O O . TRP A 1 83 ? 4.397 0.923 9.024 1.00 94.12 83 TRP A O 1
ATOM 667 N N . ALA A 1 84 ? 6.550 0.296 8.900 1.00 92.25 84 ALA A N 1
ATOM 668 C CA . ALA A 1 84 ? 6.410 -0.835 9.812 1.00 92.25 84 ALA A CA 1
ATOM 669 C C . ALA A 1 84 ? 6.005 -0.400 11.231 1.00 92.25 84 ALA A C 1
ATOM 671 O O . ALA A 1 84 ? 5.216 -1.083 11.887 1.00 92.25 84 ALA A O 1
ATOM 672 N N . ASP A 1 85 ? 6.531 0.729 11.706 1.00 94.56 85 ASP A N 1
ATOM 673 C CA . ASP A 1 85 ? 6.194 1.288 13.012 1.00 94.56 85 ASP A CA 1
ATOM 674 C C . ASP A 1 85 ? 4.749 1.809 13.041 1.00 94.56 85 ASP A C 1
ATOM 676 O O . ASP A 1 85 ? 4.027 1.484 13.981 1.00 94.56 85 ASP A O 1
ATOM 680 N N . SER A 1 86 ? 4.290 2.510 11.997 1.00 94.75 86 SER A N 1
ATOM 681 C CA . SER A 1 86 ? 2.893 2.941 11.847 1.00 94.75 86 SER A CA 1
ATOM 682 C C . SER A 1 86 ? 1.931 1.756 11.817 1.00 94.75 86 SER A C 1
ATOM 684 O O . SER A 1 86 ? 0.925 1.773 12.524 1.00 94.75 86 SER A O 1
ATOM 686 N N . LYS A 1 87 ? 2.250 0.687 11.072 1.00 94.44 87 LYS A N 1
ATOM 687 C CA . LYS A 1 87 ? 1.442 -0.540 11.101 1.00 94.44 87 LYS A CA 1
ATOM 688 C C . LYS A 1 87 ? 1.391 -1.144 12.501 1.00 94.44 87 LYS A C 1
ATOM 690 O O . LYS A 1 87 ? 0.319 -1.502 12.965 1.00 94.44 87 LYS A O 1
ATOM 695 N N . ARG A 1 88 ? 2.525 -1.227 13.205 1.00 93.69 88 ARG A N 1
ATOM 696 C CA . ARG A 1 88 ? 2.573 -1.796 14.561 1.00 93.69 88 ARG A CA 1
ATOM 697 C C . ARG A 1 88 ? 1.776 -0.971 15.572 1.00 93.69 88 ARG A C 1
ATOM 699 O O . ARG A 1 88 ? 1.074 -1.550 16.389 1.00 93.69 88 ARG A O 1
ATOM 706 N N . GLN A 1 89 ? 1.902 0.354 15.528 1.00 96.06 89 GLN A N 1
ATOM 707 C CA . GLN A 1 89 ? 1.215 1.271 16.443 1.00 96.06 89 GLN A CA 1
ATOM 708 C C . GLN A 1 89 ? -0.305 1.236 16.275 1.00 96.06 89 GLN A C 1
ATOM 710 O O . GLN A 1 89 ? -1.017 1.316 17.269 1.00 96.06 89 GLN A O 1
ATOM 715 N N . ASN A 1 90 ? -0.780 1.076 15.040 1.00 95.88 90 ASN A N 1
ATOM 716 C CA . ASN A 1 90 ? -2.205 1.008 14.710 1.00 95.88 90 ASN A CA 1
ATOM 717 C C . ASN A 1 90 ? -2.717 -0.437 14.562 1.00 95.88 90 ASN A C 1
ATOM 719 O O . ASN A 1 90 ? -3.784 -0.676 14.001 1.00 95.88 90 ASN A O 1
ATOM 723 N N . GLU A 1 91 ? -1.932 -1.416 15.020 1.00 95.00 91 GLU A N 1
ATOM 724 C CA . GLU A 1 91 ? -2.266 -2.841 14.972 1.00 95.00 91 GLU A CA 1
ATOM 725 C C . GLU A 1 91 ? -2.618 -3.355 13.561 1.00 95.00 91 GLU A C 1
ATOM 727 O O . GLU A 1 91 ? -3.392 -4.283 13.409 1.00 95.00 91 GLU A O 1
ATOM 732 N N . ILE A 1 92 ? -2.077 -2.790 12.483 1.00 93.44 92 ILE A N 1
ATOM 733 C CA . ILE A 1 92 ? -2.400 -3.195 11.107 1.00 93.44 92 ILE A CA 1
ATOM 734 C C . ILE A 1 92 ? -1.635 -4.465 10.730 1.00 93.44 92 ILE A C 1
ATOM 736 O O . ILE A 1 92 ? -0.414 -4.431 10.552 1.00 93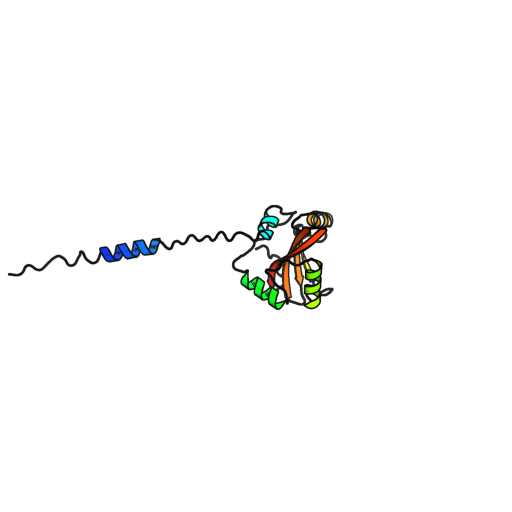.44 92 ILE A O 1
ATOM 740 N N . GLY A 1 93 ? -2.353 -5.577 10.545 1.00 88.12 93 GLY A N 1
ATOM 741 C CA . GLY A 1 93 ? -1.740 -6.855 10.189 1.00 88.12 93 GLY A CA 1
ATOM 742 C C . GLY A 1 93 ? -0.895 -7.423 11.325 1.00 88.12 93 GLY A C 1
ATOM 743 O O . GLY A 1 93 ? 0.263 -7.791 11.116 1.00 88.12 93 GLY A O 1
ATOM 744 N N . ILE A 1 94 ? -1.463 -7.479 12.535 1.00 88.25 94 ILE A N 1
ATOM 745 C CA . ILE A 1 94 ? -0.879 -8.234 13.653 1.00 88.25 94 ILE A CA 1
ATOM 746 C C . ILE A 1 94 ? -0.632 -9.695 13.235 1.00 88.25 94 ILE A C 1
ATOM 748 O O . ILE A 1 94 ? -1.264 -10.202 12.308 1.00 88.25 94 ILE A O 1
ATOM 752 N N . ALA A 1 95 ? 0.315 -10.378 13.882 1.00 86.12 95 ALA A N 1
ATOM 753 C CA . ALA A 1 95 ? 0.719 -11.730 13.487 1.00 86.12 95 ALA A CA 1
ATOM 754 C C . ALA A 1 95 ? -0.494 -12.674 13.350 1.00 86.12 95 ALA A C 1
ATOM 756 O O . ALA A 1 95 ? -1.271 -12.823 14.289 1.00 86.12 95 ALA A O 1
ATOM 757 N N . GLY A 1 96 ? -0.654 -13.293 12.174 1.00 84.06 96 GLY A N 1
ATOM 758 C CA . GLY A 1 96 ? -1.792 -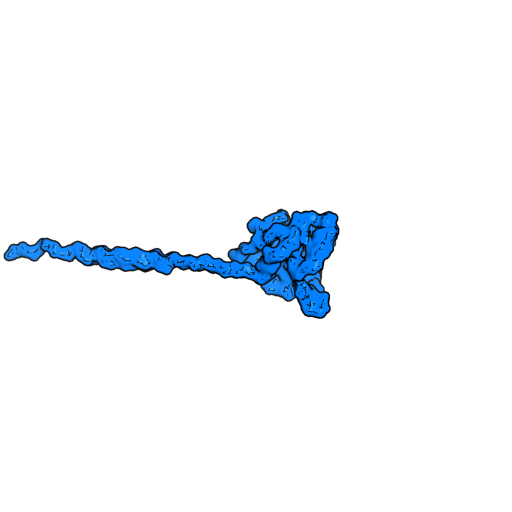14.169 11.857 1.00 84.06 96 GLY A CA 1
ATOM 759 C C . GLY A 1 96 ? -3.059 -13.456 11.361 1.00 84.06 96 GLY A C 1
ATOM 760 O O . GLY A 1 96 ? -4.010 -14.127 10.978 1.00 84.06 96 GLY A O 1
ATOM 761 N N . HIS A 1 97 ? -3.072 -12.123 11.313 1.00 90.12 97 HIS A N 1
ATOM 762 C CA . HIS A 1 97 ? -4.197 -11.311 10.834 1.00 90.12 97 HIS A CA 1
ATOM 763 C C . HIS A 1 97 ? -3.878 -10.568 9.537 1.00 90.12 97 HIS A C 1
ATOM 765 O O . HIS A 1 97 ? -4.315 -9.438 9.309 1.00 90.12 97 HIS A O 1
ATOM 771 N N . TYR A 1 98 ? -3.088 -11.199 8.679 1.00 90.38 98 TYR A N 1
ATOM 772 C CA . TYR A 1 98 ? -2.848 -10.704 7.340 1.00 90.38 98 TYR A CA 1
ATOM 773 C C . TYR A 1 98 ? -2.728 -11.858 6.354 1.00 90.38 98 TYR A C 1
ATOM 775 O O . TYR A 1 98 ? -2.200 -12.921 6.678 1.00 90.38 98 TYR A O 1
ATOM 783 N N . GLU A 1 99 ? -3.212 -11.623 5.147 1.00 87.88 99 GLU A N 1
ATOM 784 C CA . GLU A 1 99 ? -3.134 -12.536 4.019 1.00 87.88 99 GLU A CA 1
ATOM 785 C C . GLU A 1 99 ? -2.558 -11.757 2.839 1.00 87.88 99 GLU A C 1
ATOM 787 O O . GLU A 1 99 ? -3.058 -10.684 2.500 1.00 87.88 99 GLU A O 1
ATOM 792 N N . MET A 1 100 ? -1.488 -12.267 2.233 1.00 85.75 100 MET A N 1
ATOM 793 C CA . MET A 1 100 ? -0.996 -11.719 0.972 1.00 85.75 100 MET A CA 1
ATOM 794 C C . MET A 1 100 ? -1.968 -12.149 -0.125 1.00 85.75 100 MET A C 1
ATOM 796 O O . MET A 1 100 ? -2.158 -13.344 -0.333 1.00 85.75 100 MET A O 1
ATOM 800 N N . LEU A 1 101 ? -2.611 -11.185 -0.782 1.00 80.00 101 LEU A N 1
ATOM 801 C CA . LEU A 1 101 ? -3.575 -11.464 -1.847 1.00 80.00 101 LEU A CA 1
ATOM 802 C C . LEU A 1 101 ? -2.905 -11.487 -3.213 1.00 80.00 101 LEU A C 1
ATOM 804 O O . LEU A 1 101 ? -3.206 -12.350 -4.024 1.00 80.00 101 LEU A O 1
ATOM 808 N N . ASN A 1 102 ? -2.019 -10.521 -3.460 1.00 75.31 102 ASN A N 1
ATOM 809 C CA . ASN A 1 102 ? -1.277 -10.414 -4.705 1.00 75.31 102 ASN A CA 1
ATOM 810 C C . ASN A 1 102 ? 0.111 -9.836 -4.450 1.00 75.31 102 ASN A C 1
ATOM 812 O O . ASN A 1 102 ? 0.344 -9.071 -3.511 1.00 75.31 102 ASN A O 1
ATOM 816 N N . PHE A 1 103 ? 1.008 -10.165 -5.363 1.00 74.19 103 PHE A N 1
ATOM 817 C CA . PHE A 1 103 ? 2.364 -9.654 -5.434 1.00 74.19 103 PHE A CA 1
ATOM 818 C C . PHE A 1 103 ? 2.648 -9.298 -6.895 1.00 74.19 103 PHE A C 1
ATOM 820 O O . PHE A 1 103 ? 1.899 -9.712 -7.786 1.00 74.19 103 PHE A O 1
ATOM 827 N N . SER A 1 104 ? 3.720 -8.558 -7.164 1.00 68.12 104 SER A N 1
ATOM 828 C CA . SER A 1 104 ? 4.179 -8.221 -8.522 1.00 68.12 104 SER A CA 1
ATOM 829 C C . SER A 1 104 ? 4.742 -9.440 -9.291 1.00 68.12 104 SER A C 1
ATOM 831 O O . SER A 1 104 ? 5.850 -9.396 -9.817 1.00 68.12 104 SER A O 1
ATOM 833 N N . THR A 1 105 ? 4.010 -10.555 -9.264 1.00 61.31 105 THR A N 1
ATOM 834 C CA . THR A 1 105 ? 4.311 -11.905 -9.776 1.00 61.31 105 THR A CA 1
ATOM 835 C C . THR A 1 105 ? 3.020 -12.664 -10.130 1.00 61.31 105 THR A C 1
ATOM 837 O O . THR A 1 105 ? 2.926 -13.872 -9.954 1.00 61.31 105 THR A O 1
ATOM 840 N N . GLU A 1 106 ? 1.977 -11.949 -10.558 1.00 62.22 106 GLU A N 1
ATOM 841 C CA . GLU A 1 106 ? 0.631 -12.480 -10.855 1.00 62.22 106 GLU A CA 1
ATOM 842 C C . GLU A 1 106 ? -0.092 -13.147 -9.670 1.00 62.22 106 GLU A C 1
ATOM 844 O O . GLU A 1 106 ? -1.096 -13.827 -9.867 1.00 62.22 106 GLU A O 1
ATOM 849 N N . GLY A 1 107 ? 0.366 -12.911 -8.437 1.00 58.12 107 GLY A N 1
ATOM 85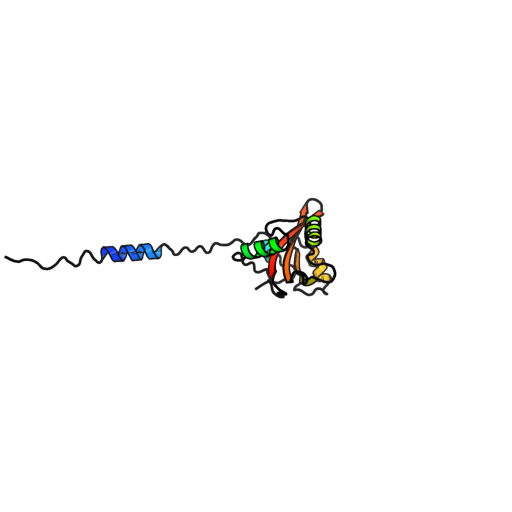0 C CA . GLY A 1 107 ? -0.320 -13.391 -7.237 1.00 58.12 107 GLY A CA 1
ATOM 851 C C . GLY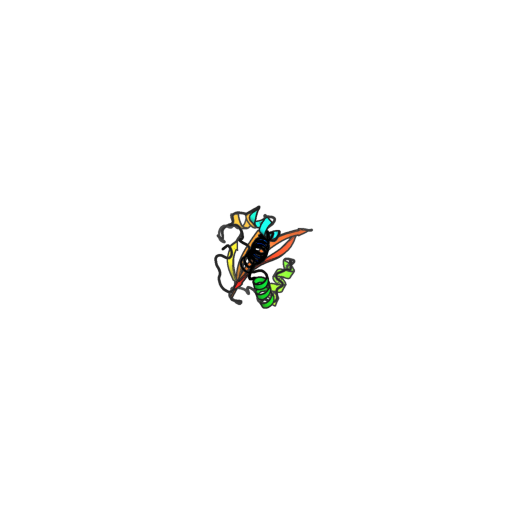 A 1 107 ? -0.085 -14.863 -6.899 1.00 58.12 107 GLY A C 1
ATOM 852 O O . GLY A 1 107 ? -0.853 -15.406 -6.112 1.00 58.12 107 GLY A O 1
ATOM 853 N N . ASP A 1 108 ? 0.964 -15.499 -7.438 1.00 65.38 108 ASP A N 1
ATOM 854 C CA . ASP A 1 108 ? 1.478 -16.762 -6.894 1.00 65.38 108 ASP A CA 1
ATOM 855 C C . ASP A 1 108 ? 2.509 -16.465 -5.782 1.00 65.38 108 ASP A C 1
ATOM 857 O O . ASP A 1 108 ? 3.646 -16.086 -6.087 1.00 65.38 108 ASP A O 1
ATOM 861 N N . PRO A 1 109 ? 2.136 -16.577 -4.489 1.00 59.94 109 PRO A N 1
ATOM 862 C CA . PRO A 1 109 ? 3.063 -16.361 -3.381 1.00 59.94 109 PRO A CA 1
ATOM 863 C C . PRO A 1 109 ? 4.071 -17.511 -3.210 1.00 59.94 109 PRO A C 1
ATOM 865 O O . PRO A 1 109 ? 5.048 -17.347 -2.476 1.00 59.94 109 PRO A O 1
ATOM 868 N N . ASP A 1 110 ? 3.852 -18.658 -3.863 1.00 69.81 110 ASP A N 1
ATOM 869 C CA . ASP A 1 110 ? 4.731 -19.825 -3.794 1.00 69.81 110 ASP A CA 1
ATOM 870 C C . ASP A 1 110 ? 5.817 -19.802 -4.891 1.00 69.81 110 ASP A C 1
ATOM 872 O O . ASP A 1 110 ? 6.829 -20.507 -4.777 1.00 69.81 110 ASP A O 1
ATOM 876 N N . ASP A 1 111 ? 5.688 -18.939 -5.910 1.00 70.31 111 ASP A N 1
ATOM 877 C CA . ASP A 1 111 ? 6.737 -18.683 -6.904 1.00 70.31 111 ASP A CA 1
ATOM 878 C C . ASP A 1 111 ? 7.851 -17.792 -6.325 1.00 70.31 111 ASP A C 1
ATOM 880 O O . ASP A 1 111 ? 7.954 -16.580 -6.548 1.00 70.31 111 ASP A O 1
ATOM 884 N N . GLN A 1 112 ? 8.747 -18.432 -5.572 1.00 70.75 112 GLN A N 1
ATOM 885 C CA . GLN A 1 112 ? 9.903 -17.771 -4.966 1.00 70.75 112 GLN A CA 1
ATOM 886 C C . GLN A 1 112 ? 10.792 -17.064 -5.995 1.00 70.75 112 GLN A C 1
ATOM 888 O O . GLN A 1 112 ? 11.385 -16.029 -5.684 1.00 70.75 112 GLN A O 1
ATOM 893 N N . GLN A 1 113 ? 10.927 -17.609 -7.209 1.00 70.31 113 GLN A N 1
ATOM 894 C CA . GLN A 1 113 ? 11.788 -17.016 -8.228 1.00 70.31 113 GLN A CA 1
ATOM 895 C C . GLN A 1 113 ? 11.207 -15.691 -8.710 1.00 70.31 113 GLN A C 1
ATOM 897 O O . GLN A 1 113 ? 11.945 -14.705 -8.803 1.00 70.31 113 GLN A O 1
ATOM 902 N N . ALA A 1 114 ? 9.905 -15.666 -8.978 1.00 66.00 114 ALA A N 1
ATOM 903 C CA . ALA A 1 114 ? 9.202 -14.452 -9.339 1.00 66.00 114 ALA A CA 1
ATOM 904 C C . ALA A 1 114 ? 9.260 -13.437 -8.184 1.00 66.00 114 ALA A C 1
ATOM 906 O O . ALA A 1 114 ? 9.597 -12.274 -8.414 1.00 66.00 114 ALA A O 1
ATOM 907 N N . MET A 1 115 ? 9.059 -13.880 -6.935 1.00 67.56 115 MET A N 1
ATOM 908 C CA . MET A 1 115 ? 9.115 -13.001 -5.761 1.00 67.56 115 MET A CA 1
ATOM 909 C C . MET A 1 115 ? 10.483 -12.305 -5.641 1.00 67.56 115 MET A C 1
ATOM 911 O O . MET A 1 115 ? 10.575 -11.087 -5.479 1.00 67.56 115 MET A O 1
ATOM 915 N N . TYR A 1 116 ? 11.577 -13.063 -5.773 1.00 71.12 116 TYR A N 1
ATOM 916 C CA . TYR A 1 116 ? 12.926 -12.494 -5.757 1.00 71.12 116 TYR A CA 1
ATOM 917 C C . TYR A 1 116 ? 13.221 -11.605 -6.966 1.00 71.12 116 TYR A C 1
ATOM 919 O O . TYR A 1 116 ? 14.013 -10.667 -6.845 1.00 71.12 116 TYR A O 1
ATOM 927 N N . ALA A 1 117 ? 12.651 -11.912 -8.133 1.00 67.75 117 ALA A N 1
ATOM 928 C CA . ALA A 1 117 ? 12.809 -11.090 -9.325 1.00 67.75 117 ALA A CA 1
ATOM 929 C C . ALA A 1 117 ? 12.151 -9.722 -9.129 1.00 67.75 117 ALA A C 1
ATOM 931 O O . ALA A 1 117 ? 12.791 -8.705 -9.392 1.00 67.75 117 ALA A O 1
ATOM 932 N N . SER A 1 118 ? 10.940 -9.682 -8.579 1.00 69.44 118 SER A N 1
ATOM 933 C CA . SER A 1 118 ? 10.233 -8.423 -8.395 1.00 69.44 118 SER A CA 1
ATOM 934 C C . SER A 1 118 ? 10.809 -7.564 -7.270 1.00 69.44 118 SER A C 1
ATOM 936 O O . SER A 1 118 ? 10.854 -6.347 -7.397 1.00 69.44 118 SER A O 1
ATOM 938 N N . MET A 1 119 ? 11.364 -8.165 -6.211 1.00 71.50 119 MET A N 1
ATOM 939 C CA . MET A 1 119 ? 12.112 -7.425 -5.181 1.00 71.50 119 MET A CA 1
ATOM 940 C C . MET A 1 119 ? 13.363 -6.709 -5.725 1.00 71.50 119 MET A C 1
ATOM 942 O O . MET A 1 119 ? 13.905 -5.827 -5.059 1.00 71.50 119 MET A O 1
ATOM 946 N N . ARG A 1 120 ? 13.862 -7.095 -6.909 1.00 72.44 120 ARG A N 1
ATOM 947 C CA . ARG A 1 120 ? 14.981 -6.416 -7.589 1.00 72.44 120 ARG A CA 1
ATOM 948 C C . ARG A 1 120 ? 14.520 -5.268 -8.477 1.00 72.44 120 ARG A C 1
ATOM 950 O O . ARG A 1 120 ? 15.365 -4.523 -8.975 1.00 72.44 120 ARG A O 1
ATOM 957 N N . GLU A 1 121 ? 13.219 -5.137 -8.701 1.00 71.69 121 GLU A N 1
ATOM 958 C CA . GLU A 1 121 ? 12.687 -4.063 -9.512 1.00 71.69 121 GLU A CA 1
ATOM 959 C C . GLU A 1 121 ? 12.676 -2.731 -8.766 1.00 71.69 121 GLU A C 1
ATOM 961 O O . GLU A 1 121 ? 12.536 -2.680 -7.543 1.00 71.69 121 GLU A O 1
ATOM 966 N N . PRO A 1 122 ? 12.811 -1.614 -9.500 1.00 72.62 122 PRO A N 1
ATOM 967 C CA . PRO A 1 122 ? 12.779 -0.294 -8.891 1.00 72.62 122 PRO A CA 1
ATOM 968 C C . PRO A 1 122 ? 11.395 0.067 -8.332 1.00 72.62 122 PRO A C 1
ATOM 970 O O . PRO A 1 122 ? 11.300 0.971 -7.514 1.00 72.62 122 PRO A O 1
ATOM 973 N N . HIS A 1 123 ? 10.322 -0.592 -8.766 1.00 75.44 123 HIS A N 1
ATOM 974 C CA . HIS A 1 123 ? 8.967 -0.322 -8.288 1.00 75.44 123 HIS A CA 1
ATOM 975 C C . HIS A 1 123 ? 8.249 -1.643 -8.041 1.00 75.44 123 HIS A C 1
ATOM 977 O O . HIS A 1 123 ? 7.477 -2.121 -8.864 1.00 75.44 123 HIS A O 1
ATOM 983 N N . HIS A 1 124 ? 8.536 -2.234 -6.890 1.00 81.00 124 HIS A N 1
ATOM 984 C CA . HIS A 1 124 ? 7.879 -3.442 -6.423 1.00 81.00 124 HIS A CA 1
ATOM 985 C C . HIS A 1 124 ? 6.569 -3.075 -5.710 1.00 81.00 124 HIS A C 1
ATOM 987 O O . HIS A 1 124 ? 6.521 -2.065 -5.016 1.00 81.00 124 HIS A O 1
ATOM 993 N N . TRP A 1 125 ? 5.502 -3.859 -5.847 1.00 83.75 125 TRP A N 1
ATOM 994 C CA . TRP A 1 125 ? 4.248 -3.622 -5.131 1.00 83.75 125 TRP A CA 1
ATOM 995 C C . TRP A 1 125 ? 3.689 -4.904 -4.522 1.00 83.75 125 TRP A C 1
ATOM 997 O O . TRP A 1 125 ? 3.928 -6.008 -5.015 1.00 83.75 125 TRP A O 1
ATOM 1007 N N . GLU A 1 126 ? 2.910 -4.734 -3.457 1.00 86.19 126 GLU A N 1
ATOM 1008 C CA . GLU A 1 126 ? 2.291 -5.827 -2.710 1.00 86.19 126 GLU A CA 1
ATOM 1009 C C . GLU A 1 126 ? 0.843 -5.475 -2.364 1.00 86.19 126 GLU A C 1
ATOM 1011 O O . GLU A 1 126 ? 0.530 -4.314 -2.075 1.00 86.19 126 GLU A O 1
ATOM 1016 N N . SER A 1 127 ? -0.031 -6.484 -2.343 1.00 86.81 127 SER A N 1
ATOM 1017 C CA . SER A 1 127 ? -1.393 -6.356 -1.834 1.00 86.81 127 SER A CA 1
ATOM 1018 C C . SER A 1 127 ? -1.657 -7.328 -0.693 1.00 86.81 127 SER A C 1
ATOM 1020 O O . SER A 1 127 ? -1.456 -8.537 -0.820 1.00 86.81 127 SER A O 1
ATOM 1022 N N . PHE A 1 128 ? -2.151 -6.791 0.419 1.00 90.25 128 PHE A N 1
ATOM 1023 C CA . PHE A 1 128 ? -2.484 -7.556 1.614 1.00 90.25 128 PHE A CA 1
ATOM 1024 C C . PHE A 1 128 ? -3.905 -7.273 2.075 1.00 90.25 128 PHE A C 1
ATOM 1026 O O . PHE A 1 128 ? -4.324 -6.118 2.114 1.00 90.25 128 PHE A O 1
ATOM 1033 N N . TYR A 1 129 ? -4.598 -8.318 2.516 1.00 92.38 129 TYR A N 1
ATOM 1034 C CA . TYR A 1 129 ? -5.791 -8.214 3.343 1.00 92.38 129 TYR A CA 1
ATOM 1035 C C . TYR A 1 129 ? -5.401 -8.273 4.820 1.00 92.38 129 TYR A C 1
ATOM 1037 O O . TYR A 1 129 ? -4.774 -9.235 5.256 1.00 92.38 129 TYR A O 1
ATOM 1045 N N . PHE A 1 130 ? -5.772 -7.260 5.599 1.00 94.69 130 PHE A N 1
ATOM 1046 C CA . PHE A 1 130 ? -5.583 -7.185 7.046 1.00 94.69 130 PHE A CA 1
ATOM 1047 C C . PHE A 1 130 ? -6.913 -7.469 7.745 1.00 94.69 130 PHE A C 1
ATOM 1049 O O . PHE A 1 130 ? -7.753 -6.582 7.913 1.00 94.69 130 PHE A O 1
ATOM 1056 N N . SER A 1 131 ? -7.111 -8.723 8.155 1.00 94.38 131 SER A N 1
ATOM 1057 C CA . SER A 1 131 ? -8.402 -9.220 8.651 1.00 94.38 131 SER A CA 1
ATOM 1058 C C . SER A 1 131 ? -8.852 -8.569 9.956 1.00 94.38 131 SER A C 1
ATOM 1060 O O . SER A 1 131 ? -10.044 -8.483 10.227 1.00 94.38 131 SER A O 1
ATOM 1062 N N . ASN A 1 132 ? -7.916 -8.068 10.760 1.00 94.00 132 ASN A N 1
ATOM 1063 C CA . ASN A 1 132 ? -8.238 -7.402 12.017 1.00 94.00 132 ASN A CA 1
ATOM 1064 C C . ASN A 1 132 ? -8.783 -5.970 11.841 1.00 94.00 132 ASN A C 1
ATOM 1066 O O . ASN A 1 132 ? -9.350 -5.430 12.784 1.00 94.00 132 ASN A O 1
ATOM 1070 N N . HIS A 1 133 ? -8.648 -5.385 10.646 1.00 94.81 133 HIS A N 1
ATOM 1071 C CA . HIS A 1 133 ? -9.254 -4.097 10.272 1.00 94.81 133 HIS A CA 1
ATOM 1072 C C . HIS A 1 133 ? -10.270 -4.223 9.133 1.00 94.81 133 HIS A C 1
ATOM 1074 O O . HIS A 1 133 ? -10.831 -3.219 8.695 1.00 94.81 133 HIS A O 1
ATOM 1080 N N . ASP A 1 134 ? -10.477 -5.447 8.645 1.00 94.94 134 ASP A N 1
ATOM 1081 C CA . ASP A 1 134 ? -11.252 -5.766 7.449 1.00 94.94 134 ASP A CA 1
ATOM 1082 C C . ASP A 1 134 ? -10.934 -4.830 6.271 1.00 94.94 134 ASP A C 1
ATOM 1084 O O . ASP A 1 134 ? -11.795 -4.122 5.741 1.00 94.94 134 ASP A O 1
ATOM 1088 N N . VAL A 1 135 ? -9.651 -4.768 5.905 1.00 94.50 135 VAL A N 1
ATOM 1089 C CA . VAL A 1 135 ? -9.168 -3.859 4.862 1.00 94.50 135 VAL A CA 1
ATOM 1090 C C . VAL A 1 135 ? -8.154 -4.546 3.957 1.00 94.50 135 VAL A C 1
ATOM 1092 O O . VAL A 1 135 ? -7.282 -5.273 4.425 1.00 94.50 135 VAL A O 1
ATOM 1095 N N . THR A 1 136 ? -8.245 -4.296 2.659 1.00 93.31 136 THR A N 1
ATOM 1096 C CA . THR A 1 136 ? -7.239 -4.662 1.665 1.00 93.31 136 THR A CA 1
ATOM 1097 C C . THR A 1 136 ? -6.433 -3.425 1.294 1.00 93.31 136 THR A C 1
ATOM 1099 O O . THR A 1 136 ? -6.999 -2.364 1.053 1.00 93.31 136 THR A O 1
ATOM 1102 N N . MET A 1 137 ? -5.110 -3.537 1.234 1.00 92.88 137 MET A N 1
ATOM 1103 C CA . MET A 1 137 ? -4.219 -2.423 0.921 1.00 92.88 137 MET A CA 1
ATOM 1104 C C . MET A 1 137 ? -3.243 -2.808 -0.183 1.00 92.88 137 MET A C 1
ATOM 1106 O O . MET A 1 137 ? -2.626 -3.868 -0.114 1.00 92.88 137 MET A O 1
ATOM 1110 N N . LEU A 1 138 ? -3.087 -1.921 -1.164 1.00 90.62 138 LEU A N 1
ATOM 1111 C CA . LEU A 1 138 ? -2.025 -1.934 -2.165 1.00 90.62 138 LEU A CA 1
ATOM 1112 C C . LEU A 1 138 ? -1.021 -0.851 -1.832 1.00 90.62 138 LEU A C 1
ATOM 1114 O O . LEU A 1 138 ? -1.389 0.318 -1.686 1.00 90.62 138 LEU A O 1
ATOM 1118 N N . TYR A 1 139 ? 0.248 -1.213 -1.799 1.00 90.81 139 TYR A N 1
ATOM 1119 C CA . TYR A 1 139 ? 1.319 -0.244 -1.658 1.00 90.81 139 TYR A CA 1
ATOM 1120 C C . TYR A 1 139 ? 2.498 -0.607 -2.550 1.00 90.81 139 TYR A C 1
ATOM 1122 O O . TYR A 1 139 ? 2.735 -1.770 -2.875 1.00 90.81 139 TYR A O 1
ATOM 1130 N N . VAL A 1 140 ? 3.240 0.422 -2.944 1.00 88.62 140 VAL A N 1
ATOM 1131 C CA . VAL A 1 140 ? 4.485 0.294 -3.696 1.00 88.62 140 VAL A CA 1
ATOM 1132 C C . VAL A 1 140 ? 5.667 0.487 -2.755 1.00 88.62 140 VAL A C 1
ATOM 1134 O O . VAL A 1 140 ? 5.645 1.358 -1.882 1.00 88.62 140 VAL A O 1
ATOM 1137 N N . ILE A 1 141 ? 6.708 -0.304 -2.961 1.00 88.31 141 ILE A N 1
ATOM 1138 C CA . ILE A 1 141 ? 8.018 -0.212 -2.339 1.00 88.31 141 ILE A CA 1
ATOM 1139 C C . ILE A 1 141 ? 9.007 0.206 -3.430 1.00 88.31 141 ILE A C 1
ATOM 1141 O O . ILE A 1 141 ? 9.196 -0.494 -4.425 1.00 88.31 141 ILE A O 1
ATOM 1145 N N . LYS A 1 142 ? 9.648 1.360 -3.242 1.00 85.50 142 LYS A N 1
ATOM 1146 C CA . LYS A 1 142 ? 10.644 1.906 -4.173 1.00 85.50 142 LYS A CA 1
ATOM 1147 C C . LYS A 1 142 ? 11.985 2.136 -3.476 1.00 85.50 142 LYS A C 1
ATOM 1149 O O . LYS A 1 142 ? 11.997 2.494 -2.292 1.00 85.50 142 LYS A O 1
ATOM 1154 N N . PRO A 1 143 ? 13.126 1.953 -4.159 1.00 82.94 143 PRO A N 1
ATOM 1155 C CA . PRO A 1 143 ? 14.421 2.286 -3.606 1.00 82.94 143 PRO A CA 1
ATOM 1156 C C . PRO A 1 143 ? 14.526 3.800 -3.398 1.00 82.94 143 PRO A C 1
ATOM 1158 O O . PRO A 1 143 ? 13.957 4.608 -4.131 1.00 82.94 143 PRO A O 1
ATOM 1161 N N . ALA A 1 144 ? 15.287 4.173 -2.383 1.00 81.56 144 ALA A N 1
ATOM 1162 C CA . ALA A 1 144 ? 15.702 5.530 -2.084 1.00 81.56 144 ALA A CA 1
ATOM 1163 C C . ALA A 1 144 ? 17.228 5.588 -1.966 1.00 81.56 144 ALA A C 1
ATOM 1165 O O . ALA A 1 144 ? 17.923 4.569 -2.007 1.00 81.56 144 ALA A O 1
ATOM 1166 N N . GLU A 1 145 ? 17.763 6.798 -1.820 1.00 80.38 145 GLU A N 1
ATOM 1167 C CA . GLU A 1 145 ? 19.201 7.007 -1.673 1.00 80.38 145 GLU A CA 1
ATOM 1168 C C . GLU A 1 145 ? 19.793 6.205 -0.500 1.00 80.38 145 GLU A C 1
ATOM 1170 O O . GLU A 1 145 ? 19.124 5.903 0.494 1.00 80.38 145 GLU A O 1
ATOM 1175 N N . ALA A 1 146 ? 21.082 5.870 -0.618 1.00 76.94 146 ALA A N 1
ATOM 1176 C CA . ALA A 1 146 ? 21.848 5.149 0.400 1.00 76.94 146 ALA A CA 1
ATOM 1177 C C . ALA A 1 146 ? 21.273 3.768 0.790 1.00 76.94 146 ALA A C 1
ATOM 1179 O O . ALA A 1 146 ? 21.362 3.363 1.950 1.00 76.94 146 ALA A O 1
ATOM 1180 N N . GLY A 1 147 ? 20.687 3.038 -0.168 1.00 70.31 147 GLY A N 1
ATOM 1181 C CA . GLY A 1 147 ? 20.183 1.675 0.053 1.00 70.31 147 GLY A CA 1
ATOM 1182 C C . GLY A 1 147 ? 18.935 1.612 0.937 1.00 70.31 147 GLY A C 1
ATOM 1183 O O . GLY A 1 147 ? 18.676 0.591 1.568 1.00 70.31 147 GLY A O 1
ATOM 1184 N N . ARG A 1 148 ? 18.188 2.716 1.032 1.00 82.12 148 ARG A N 1
ATOM 1185 C CA . ARG A 1 148 ? 16.919 2.788 1.764 1.00 82.12 148 ARG A CA 1
ATOM 1186 C C . ARG A 1 148 ? 15.752 2.469 0.836 1.00 82.12 148 ARG A C 1
ATOM 1188 O O . ARG A 1 148 ? 15.918 2.385 -0.378 1.00 82.12 148 ARG A O 1
ATOM 1195 N N . SER A 1 149 ? 14.561 2.335 1.407 1.00 86.81 149 SER A N 1
ATOM 1196 C CA . SER A 1 149 ? 13.332 2.126 0.642 1.00 86.81 149 SER A CA 1
ATOM 1197 C C . SER A 1 149 ? 12.210 2.993 1.192 1.00 86.81 149 SER A C 1
ATOM 1199 O O . SER A 1 149 ? 12.128 3.227 2.406 1.00 86.81 149 SER A O 1
ATOM 1201 N N . LEU A 1 150 ? 11.371 3.475 0.280 1.00 91.56 150 LEU A N 1
ATOM 1202 C CA . LEU A 1 150 ? 10.156 4.217 0.570 1.00 91.56 150 LEU A CA 1
ATOM 1203 C C . LEU A 1 150 ? 8.941 3.355 0.251 1.00 91.56 150 LEU A C 1
ATOM 1205 O O . LEU A 1 150 ? 8.954 2.612 -0.728 1.00 91.56 150 LEU A O 1
ATOM 1209 N N . VAL A 1 151 ? 7.900 3.495 1.061 1.00 92.88 151 VAL A N 1
ATOM 1210 C CA . VAL A 1 151 ? 6.618 2.814 0.894 1.00 92.88 151 VAL A CA 1
ATOM 1211 C C . VAL A 1 151 ? 5.526 3.858 0.706 1.00 92.88 151 VAL A C 1
ATOM 1213 O O . VAL A 1 151 ? 5.502 4.855 1.431 1.00 92.88 151 VAL A O 1
ATOM 1216 N N . LYS A 1 152 ? 4.634 3.658 -0.264 1.00 93.56 152 LYS A N 1
ATOM 1217 C CA . LYS A 1 152 ? 3.494 4.551 -0.512 1.00 93.56 152 LYS A CA 1
ATOM 1218 C C . LYS A 1 152 ? 2.233 3.739 -0.777 1.00 93.56 152 LYS A C 1
ATOM 1220 O O . LYS A 1 152 ? 2.274 2.789 -1.558 1.00 93.56 152 LYS A O 1
ATOM 1225 N N . ILE A 1 153 ? 1.130 4.130 -0.141 1.00 93.12 153 ILE A N 1
ATOM 1226 C CA . ILE A 1 153 ? -0.190 3.542 -0.384 1.00 93.12 153 ILE A CA 1
ATOM 1227 C C . ILE A 1 153 ? -0.659 3.966 -1.776 1.00 93.12 153 ILE A C 1
ATOM 1229 O O . ILE A 1 153 ? -0.561 5.134 -2.141 1.00 93.12 153 ILE A O 1
ATOM 1233 N N . ILE A 1 154 ? -1.141 3.003 -2.554 1.00 90.31 154 ILE A N 1
ATOM 1234 C CA . ILE A 1 154 ? -1.696 3.229 -3.894 1.00 90.31 154 ILE A CA 1
ATOM 1235 C C . ILE A 1 154 ? -3.213 3.056 -3.881 1.00 90.31 154 ILE A C 1
ATOM 1237 O O . ILE A 1 154 ? -3.920 3.824 -4.521 1.00 90.31 154 ILE A O 1
ATOM 1241 N N . LYS A 1 155 ? -3.715 2.060 -3.144 1.00 91.12 155 LYS A N 1
ATOM 1242 C CA . LYS A 1 155 ? -5.147 1.826 -2.927 1.00 91.12 155 LYS A CA 1
ATOM 1243 C C . LYS A 1 155 ? -5.378 1.239 -1.547 1.00 91.12 155 LYS A C 1
ATOM 1245 O O . LYS A 1 155 ? -4.537 0.495 -1.039 1.00 91.12 155 LYS A O 1
ATOM 1250 N N . VAL A 1 156 ? -6.535 1.519 -0.968 1.00 92.31 156 VAL A N 1
ATOM 1251 C CA . VAL A 1 156 ? -6.983 0.881 0.268 1.00 92.31 156 VAL A CA 1
ATOM 1252 C C . VAL A 1 156 ? -8.503 0.754 0.239 1.00 92.31 156 VAL A C 1
ATOM 1254 O O . VAL A 1 156 ? -9.192 1.723 -0.045 1.00 92.31 156 VAL A O 1
ATOM 1257 N N . GLU A 1 157 ? -9.019 -0.446 0.488 1.00 92.50 157 GLU A N 1
ATOM 1258 C CA . GLU A 1 157 ? -10.438 -0.777 0.337 1.00 92.50 157 GLU A CA 1
ATOM 1259 C C . GLU A 1 157 ? -10.943 -1.657 1.470 1.00 92.50 157 GLU A C 1
ATOM 1261 O O . GLU A 1 157 ? -10.187 -2.435 2.050 1.00 92.50 157 GLU A O 1
ATOM 1266 N N . ARG A 1 158 ? -12.236 -1.568 1.780 1.00 92.81 158 ARG A N 1
ATOM 1267 C CA . ARG A 1 158 ? -12.861 -2.406 2.813 1.00 92.81 158 ARG A CA 1
ATOM 1268 C C . ARG A 1 158 ? -13.109 -3.827 2.313 1.00 92.81 158 ARG A C 1
ATOM 1270 O O . ARG A 1 158 ? -13.452 -4.045 1.153 1.00 92.81 158 ARG A O 1
ATOM 1277 N N . GLY A 1 159 ? -12.992 -4.789 3.222 1.00 91.62 159 GLY A N 1
ATOM 1278 C CA . GLY A 1 159 ? -13.212 -6.199 2.937 1.00 91.62 159 GLY A CA 1
ATOM 1279 C C . GLY A 1 159 ? -12.007 -6.908 2.324 1.00 91.62 159 GLY A C 1
ATOM 1280 O O . GLY A 1 159 ? -10.961 -6.319 2.029 1.00 91.62 159 GLY A O 1
ATOM 1281 N N . ARG A 1 160 ? -12.176 -8.215 2.115 1.00 90.00 160 ARG A N 1
ATOM 1282 C CA . ARG A 1 160 ? -11.241 -9.064 1.370 1.00 90.00 160 ARG A CA 1
ATOM 1283 C C . ARG A 1 160 ? -11.538 -8.939 -0.122 1.00 90.00 160 ARG A C 1
ATOM 1285 O O . ARG A 1 160 ? -12.343 -9.702 -0.654 1.00 90.00 160 ARG A O 1
ATOM 1292 N N . VAL A 1 161 ? -10.913 -7.968 -0.782 1.00 77.94 161 VAL A N 1
ATOM 1293 C CA . VAL A 1 161 ? -11.097 -7.706 -2.216 1.00 77.94 161 VAL A CA 1
ATOM 1294 C C . VAL A 1 161 ? -9.940 -8.363 -2.973 1.00 77.94 161 VAL A C 1
ATOM 1296 O O . VAL A 1 161 ? -8.847 -7.803 -3.009 1.00 77.94 161 VAL A O 1
ATOM 1299 N N . PRO A 1 162 ? -10.133 -9.557 -3.564 1.00 60.38 162 PRO A N 1
ATOM 1300 C CA . PRO A 1 162 ? -9.047 -10.288 -4.219 1.00 60.38 162 PRO A CA 1
ATOM 1301 C C . PRO A 1 162 ? -8.525 -9.580 -5.475 1.00 60.38 162 PRO A C 1
ATOM 1303 O O . PRO A 1 162 ? -7.398 -9.830 -5.894 1.00 60.38 162 PRO A O 1
ATOM 1306 N N . GLU A 1 163 ? -9.322 -8.689 -6.071 1.00 63.38 163 GLU A N 1
ATOM 1307 C CA . GLU A 1 163 ? -8.953 -7.958 -7.279 1.00 63.38 163 GLU A CA 1
ATOM 1308 C C . GLU A 1 163 ? -9.198 -6.457 -7.101 1.00 63.38 163 GLU A C 1
ATOM 1310 O O . GLU A 1 163 ? -10.225 -5.907 -7.471 1.00 63.38 163 GLU A O 1
ATOM 1315 N N . ILE A 1 164 ? -8.202 -5.778 -6.547 1.00 64.06 164 ILE A N 1
ATOM 1316 C CA . ILE A 1 164 ? -8.100 -4.308 -6.506 1.00 64.06 164 ILE A CA 1
ATOM 1317 C C . ILE A 1 164 ? -7.635 -3.702 -7.852 1.00 64.06 164 ILE A C 1
ATOM 1319 O O . ILE A 1 164 ? -7.329 -2.509 -7.938 1.00 64.06 164 ILE A O 1
ATOM 1323 N N . HIS A 1 165 ? -7.549 -4.539 -8.891 1.00 60.53 165 HIS A N 1
ATOM 1324 C CA . HIS A 1 165 ? -7.124 -4.199 -10.251 1.00 60.53 165 HIS A CA 1
ATOM 1325 C C . HIS A 1 165 ? -8.288 -3.845 -11.191 1.00 60.53 165 HIS A C 1
ATOM 1327 O O . HIS A 1 165 ? -8.005 -3.466 -12.325 1.00 60.53 165 HIS A O 1
ATOM 1333 N N . GLN A 1 166 ? -9.552 -3.993 -10.768 1.00 52.25 166 GLN A N 1
ATOM 1334 C CA . GLN A 1 166 ? -10.711 -3.650 -11.605 1.00 52.25 166 GLN A 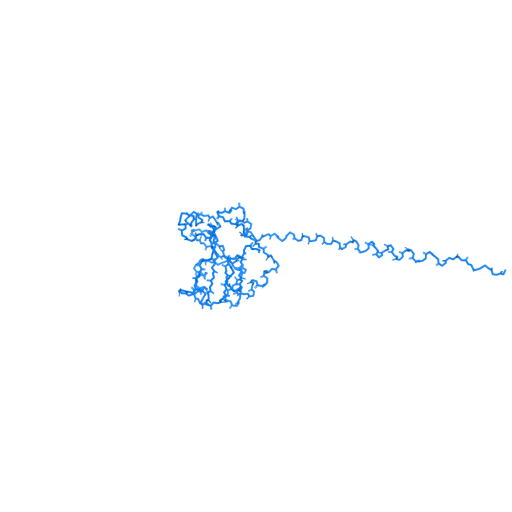CA 1
ATOM 1335 C C . GLN A 1 166 ? -11.005 -2.157 -11.601 1.00 52.25 166 GLN A C 1
ATOM 1337 O O . GLN A 1 166 ? -10.745 -1.490 -10.574 1.00 52.25 166 GLN A O 1
#

pLDDT: mean 74.48, std 18.9, range [37.97, 97.69]